Protein AF-A0A934ZB78-F1 (afdb_monomer_lite)

Radius of gyration: 12.9 Å; chains: 1; bounding box: 30×29×30 Å

Foldseek 3Di:
DDPVVVVVLVVVLVVVCVPPNVLSVVSVVQVVVQVVCCVVCVPPADDDPNDGDDDTPSPPDPDD

Sequence (64 aa):
MHPRAVAEGEEAAAWYAERDPRVAARFGEELEATLGLIVEAPDRWPTYLDTRRALFRGGTSAGR

Secondary structure (DSSP, 8-state):
--HHHHHHHHHHHHHHHTT-HHHHHHHHHHHHHHHHHHHH-GGGSPEETTEE----TT------

Structure (mmCIF, N/CA/C/O backbone):
data_AF-A0A934ZB78-F1
#
_entry.id   AF-A0A934ZB78-F1
#
loop_
_atom_site.group_PDB
_atom_site.id
_atom_site.type_symbol
_atom_site.label_atom_id
_atom_site.label_alt_id
_atom_site.label_comp_id
_atom_site.label_asym_id
_atom_site.label_entity_id
_atom_site.label_seq_id
_atom_site.pdbx_PDB_ins_code
_atom_site.Cartn_x
_atom_site.Cartn_y
_atom_site.Cartn_z
_atom_site.occupancy
_atom_site.B_iso_or_equiv
_atom_site.auth_seq_id
_atom_site.auth_comp_id
_atom_site.auth_asym_id
_atom_site.auth_atom_id
_atom_site.pdbx_PDB_model_num
ATOM 1 N N . MET A 1 1 ? 10.756 -6.690 1.165 1.00 79.94 1 MET A N 1
ATOM 2 C CA . MET A 1 1 ? 9.973 -5.480 1.500 1.00 79.94 1 MET A CA 1
ATOM 3 C C . MET A 1 1 ? 10.713 -4.709 2.584 1.00 79.94 1 MET A C 1
ATOM 5 O O . MET A 1 1 ? 11.298 -5.349 3.449 1.00 79.94 1 MET A O 1
ATOM 9 N N . HIS A 1 2 ? 10.767 -3.377 2.515 1.00 92.38 2 HIS A N 1
ATOM 10 C CA . HIS A 1 2 ? 11.450 -2.575 3.538 1.00 92.38 2 HIS A CA 1
ATOM 11 C C . HIS A 1 2 ? 10.587 -2.502 4.817 1.00 92.38 2 HIS A C 1
ATOM 13 O O . HIS A 1 2 ? 9.397 -2.218 4.683 1.00 92.38 2 HIS A O 1
ATOM 19 N N . PRO A 1 3 ? 11.132 -2.691 6.037 1.00 95.94 3 PRO A N 1
ATOM 20 C CA . PRO A 1 3 ? 10.332 -2.736 7.271 1.00 95.94 3 PRO A CA 1
ATOM 21 C C . PRO A 1 3 ? 9.459 -1.497 7.497 1.00 95.94 3 PRO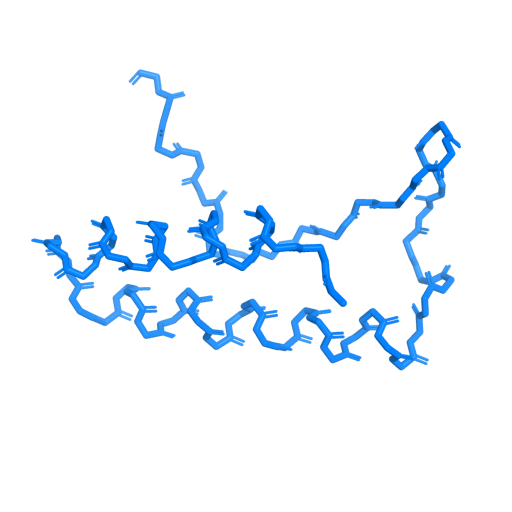 A C 1
ATOM 23 O O . PRO A 1 3 ? 8.297 -1.610 7.863 1.00 95.94 3 PRO A O 1
ATOM 26 N N . ARG A 1 4 ? 9.987 -0.305 7.189 1.00 95.69 4 ARG A N 1
ATOM 27 C CA . ARG A 1 4 ? 9.222 0.949 7.283 1.00 95.69 4 ARG A CA 1
ATOM 28 C C . ARG A 1 4 ? 7.980 0.969 6.384 1.00 95.69 4 ARG A C 1
ATOM 30 O O . ARG A 1 4 ? 6.965 1.508 6.790 1.00 95.69 4 ARG A O 1
ATOM 37 N N . ALA A 1 5 ? 8.045 0.360 5.199 1.00 93.25 5 ALA A N 1
ATOM 38 C CA . ALA A 1 5 ? 6.900 0.317 4.289 1.00 93.25 5 ALA A CA 1
ATOM 39 C C . ALA A 1 5 ? 5.780 -0.590 4.824 1.00 93.25 5 ALA A C 1
ATOM 41 O O . ALA A 1 5 ? 4.612 -0.344 4.550 1.00 93.25 5 ALA A O 1
ATOM 42 N N . VAL A 1 6 ? 6.137 -1.627 5.594 1.00 95.38 6 VAL A N 1
ATOM 43 C CA . VAL A 1 6 ? 5.160 -2.474 6.294 1.00 95.38 6 VAL A CA 1
ATOM 44 C C . VAL A 1 6 ? 4.457 -1.654 7.375 1.00 95.38 6 VAL A C 1
ATOM 46 O O . VAL A 1 6 ? 3.234 -1.566 7.357 1.00 95.38 6 VAL A O 1
ATOM 49 N N . ALA A 1 7 ? 5.227 -0.977 8.234 1.00 96.25 7 ALA A N 1
ATOM 50 C CA . ALA A 1 7 ? 4.682 -0.133 9.299 1.00 96.25 7 ALA A CA 1
ATOM 51 C C . ALA A 1 7 ? 3.768 0.983 8.758 1.00 96.25 7 ALA A C 1
ATOM 53 O O . ALA A 1 7 ? 2.675 1.183 9.273 1.00 96.25 7 ALA A O 1
ATOM 54 N N . GLU A 1 8 ? 4.161 1.656 7.672 1.00 95.12 8 GLU A N 1
ATOM 55 C CA . GLU A 1 8 ? 3.335 2.692 7.031 1.00 95.12 8 GLU A CA 1
ATOM 56 C C . GLU A 1 8 ? 1.993 2.135 6.515 1.00 95.12 8 GLU A C 1
ATOM 58 O O . GLU A 1 8 ? 0.961 2.801 6.616 1.00 95.12 8 GLU A O 1
ATOM 63 N N . GLY A 1 9 ? 1.981 0.904 5.990 1.00 93.75 9 GLY A N 1
ATOM 64 C CA . GLY A 1 9 ? 0.751 0.226 5.574 1.00 93.75 9 GLY A CA 1
ATOM 65 C C . GLY A 1 9 ? -0.157 -0.137 6.754 1.00 93.75 9 GLY A C 1
ATOM 66 O O . GLY A 1 9 ? -1.368 0.079 6.685 1.00 93.75 9 GLY A O 1
ATOM 67 N N . GLU A 1 10 ? 0.425 -0.645 7.842 1.00 95.38 10 GLU A N 1
ATOM 68 C CA . GLU A 1 10 ? -0.294 -0.995 9.074 1.00 95.38 10 GLU A CA 1
ATOM 69 C C . GLU A 1 10 ? -0.897 0.242 9.758 1.00 95.38 10 GLU A C 1
ATOM 71 O O . GLU A 1 10 ? -2.076 0.233 10.117 1.00 95.38 10 GLU A O 1
ATOM 76 N N . GLU A 1 11 ? -0.133 1.332 9.874 1.00 96.62 11 GLU A N 1
ATOM 77 C CA . GLU A 1 11 ? -0.597 2.608 10.436 1.00 96.62 11 GLU A CA 1
ATOM 78 C C . GLU A 1 11 ? -1.752 3.201 9.619 1.00 96.62 11 GLU A C 1
ATOM 80 O O . GLU A 1 11 ? -2.755 3.647 10.184 1.00 96.62 11 GLU A O 1
ATOM 85 N N . ALA A 1 12 ? -1.660 3.164 8.285 1.00 94.12 12 ALA A N 1
ATOM 86 C CA . ALA A 1 12 ? -2.735 3.630 7.414 1.00 94.12 12 ALA A CA 1
ATOM 87 C C . ALA A 1 12 ? -4.011 2.786 7.574 1.00 94.12 12 ALA A C 1
ATOM 89 O O . ALA A 1 12 ? -5.110 3.338 7.683 1.00 94.12 12 ALA A O 1
ATOM 90 N N . ALA A 1 13 ? -3.881 1.456 7.634 1.00 93.62 13 ALA A N 1
ATOM 91 C CA . ALA A 1 13 ? -5.015 0.563 7.855 1.00 93.62 13 ALA A CA 1
ATOM 92 C C . ALA A 1 13 ? -5.682 0.817 9.218 1.00 93.62 13 ALA A C 1
ATOM 94 O O . ALA A 1 13 ? -6.911 0.900 9.290 1.00 93.62 13 ALA A O 1
ATOM 95 N N . ALA A 1 14 ? -4.888 1.010 10.277 1.00 96.12 14 ALA A N 1
ATOM 96 C CA . ALA A 1 14 ? -5.385 1.343 11.610 1.00 96.12 14 ALA A CA 1
ATOM 97 C C . ALA A 1 14 ? -6.143 2.681 11.619 1.00 96.12 14 ALA A C 1
ATOM 99 O O . ALA A 1 14 ? -7.263 2.752 12.128 1.00 96.12 14 ALA A O 1
ATOM 100 N N . TRP A 1 15 ? -5.596 3.716 10.972 1.00 95.75 15 TRP A N 1
ATOM 101 C CA . TRP A 1 15 ? -6.238 5.029 10.867 1.00 95.75 15 TRP A CA 1
ATOM 102 C C . TRP A 1 15 ? -7.620 4.961 10.203 1.00 95.75 15 TRP A C 1
ATOM 104 O O . TRP A 1 15 ? -8.565 5.621 10.651 1.00 95.75 15 TRP A O 1
ATOM 114 N N . TYR A 1 16 ? -7.758 4.155 9.142 1.00 94.50 16 TYR A N 1
ATOM 115 C CA . TYR A 1 16 ? -9.052 3.924 8.501 1.00 94.50 16 TYR A CA 1
ATOM 116 C C . TYR A 1 16 ? -9.987 3.098 9.385 1.00 94.50 16 TYR A C 1
ATOM 118 O O . TYR A 1 16 ? -11.174 3.411 9.449 1.00 94.50 16 TYR A O 1
ATOM 126 N N . ALA A 1 17 ? -9.477 2.087 10.092 1.00 95.56 17 ALA A N 1
ATOM 127 C CA . ALA A 1 17 ? -10.288 1.193 10.917 1.00 95.56 17 ALA A CA 1
ATOM 128 C C . ALA A 1 17 ? -10.947 1.919 12.098 1.00 95.56 17 ALA A C 1
ATOM 130 O O . ALA A 1 17 ? -12.092 1.619 12.432 1.00 95.56 17 ALA A O 1
ATOM 131 N N . GLU A 1 18 ? -10.269 2.917 12.673 1.00 97.06 18 GLU A N 1
ATOM 132 C CA . GLU A 1 18 ? -1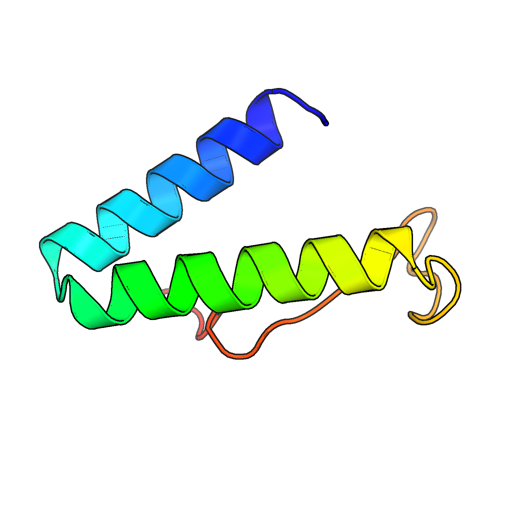0.834 3.809 13.696 1.00 97.06 18 GLU A CA 1
ATOM 133 C C . GLU A 1 18 ? -12.063 4.594 13.207 1.00 97.06 18 GLU A C 1
ATOM 135 O O . GLU A 1 18 ? -12.889 5.018 14.014 1.00 97.06 18 GLU A O 1
ATOM 140 N N . ARG A 1 19 ? -12.178 4.824 11.893 1.00 95.62 19 ARG A N 1
ATOM 141 C CA . ARG A 1 19 ? -13.207 5.680 11.280 1.00 95.62 19 ARG A CA 1
ATOM 142 C C . ARG A 1 19 ? -14.318 4.868 10.631 1.00 95.62 19 ARG A C 1
ATOM 144 O O . ARG A 1 19 ? -15.491 5.121 10.883 1.00 95.62 19 ARG A O 1
ATOM 151 N N . ASP A 1 20 ? -13.945 3.911 9.789 1.00 95.31 20 ASP A N 1
ATOM 152 C CA . ASP A 1 20 ? -14.848 2.965 9.143 1.00 95.31 20 ASP A CA 1
ATOM 153 C C . ASP A 1 20 ? -14.078 1.675 8.782 1.00 95.31 20 ASP A C 1
ATOM 155 O O . ASP A 1 20 ? -13.251 1.678 7.860 1.00 95.31 20 ASP A O 1
ATOM 159 N N . PRO A 1 21 ? -14.375 0.540 9.442 1.00 93.75 21 PRO A N 1
ATOM 160 C CA . PRO A 1 21 ? -13.750 -0.749 9.144 1.00 93.75 21 PRO A CA 1
ATOM 161 C C . PRO A 1 21 ? -13.882 -1.196 7.681 1.00 93.75 21 PRO A C 1
ATOM 163 O O . PRO A 1 21 ? -13.014 -1.904 7.172 1.00 93.75 21 PRO A O 1
ATOM 166 N N . ARG A 1 22 ? -14.938 -0.778 6.969 1.00 94.06 22 ARG A N 1
ATOM 167 C CA . ARG A 1 22 ? -15.116 -1.100 5.543 1.00 94.06 22 ARG A CA 1
ATOM 168 C C . ARG A 1 22 ? -14.109 -0.357 4.673 1.00 94.06 22 ARG A C 1
ATOM 170 O O . ARG A 1 22 ? -13.646 -0.900 3.673 1.00 94.06 22 ARG A O 1
ATOM 177 N N . VAL A 1 23 ? -13.754 0.872 5.051 1.00 93.00 23 VAL A N 1
ATOM 178 C CA . VAL A 1 23 ? -12.728 1.657 4.353 1.00 93.00 23 VAL A CA 1
ATOM 179 C C . VAL A 1 23 ? -11.349 1.041 4.581 1.00 93.00 23 VAL A C 1
ATOM 181 O O . VAL A 1 23 ? -10.584 0.930 3.627 1.00 93.00 23 VAL A O 1
ATOM 184 N N . ALA A 1 24 ? -11.062 0.560 5.794 1.00 93.50 24 ALA A N 1
ATOM 185 C CA . ALA A 1 24 ? -9.820 -0.158 6.088 1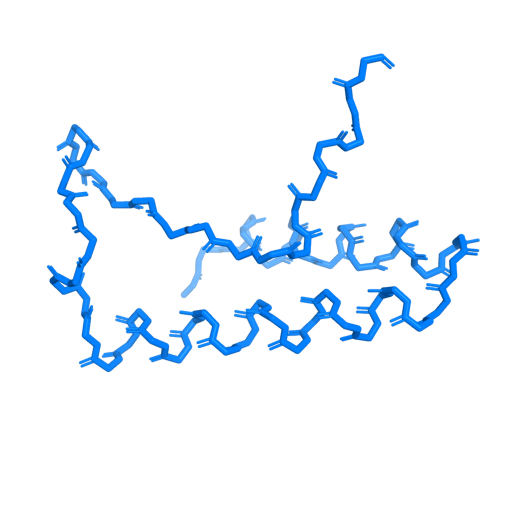.00 93.50 24 ALA A CA 1
ATOM 186 C C . ALA A 1 24 ? -9.681 -1.450 5.267 1.00 93.50 24 ALA A C 1
ATOM 188 O O . ALA A 1 24 ? -8.630 -1.689 4.673 1.00 93.50 24 ALA A O 1
ATOM 189 N N . ALA A 1 25 ? -10.753 -2.245 5.173 1.00 93.50 25 ALA A N 1
ATOM 190 C CA . ALA A 1 25 ? -10.767 -3.455 4.351 1.00 93.50 25 ALA A CA 1
ATOM 191 C C . ALA A 1 25 ? -10.486 -3.134 2.874 1.00 93.50 25 ALA A C 1
ATOM 193 O O . ALA A 1 25 ? -9.575 -3.703 2.276 1.00 93.50 25 ALA A O 1
ATOM 194 N N . ARG A 1 26 ? -11.189 -2.140 2.316 1.00 93.94 26 ARG A N 1
ATOM 195 C CA . ARG A 1 26 ? -10.980 -1.698 0.932 1.00 93.94 26 ARG A CA 1
ATOM 196 C C . ARG A 1 26 ? -9.564 -1.167 0.688 1.00 93.94 26 ARG A C 1
ATOM 198 O O . ARG A 1 26 ? -9.005 -1.382 -0.383 1.00 93.94 26 ARG A O 1
ATOM 205 N N . PHE A 1 27 ? -8.989 -0.448 1.651 1.00 93.56 27 PHE A N 1
ATOM 206 C CA . PHE A 1 27 ? -7.605 0.017 1.568 1.00 93.56 27 PHE A CA 1
ATOM 207 C C . PHE A 1 27 ? -6.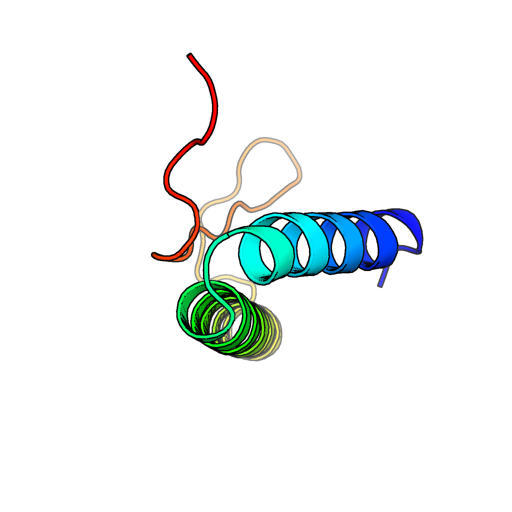630 -1.161 1.447 1.00 93.56 27 PHE A C 1
ATOM 209 O O . PHE A 1 27 ? -5.774 -1.142 0.564 1.00 93.56 27 PHE A O 1
ATOM 216 N N . GLY A 1 28 ? -6.793 -2.191 2.285 1.00 94.38 28 GLY A N 1
ATOM 217 C CA . GLY A 1 28 ? -5.970 -3.401 2.237 1.00 94.38 28 GLY A CA 1
ATOM 218 C C . GLY A 1 28 ? -6.094 -4.154 0.910 1.00 94.38 28 GLY A C 1
ATOM 219 O O . GLY A 1 28 ? -5.081 -4.518 0.320 1.00 94.38 28 GLY A O 1
ATOM 220 N N . GLU A 1 29 ? -7.318 -4.319 0.400 1.00 95.31 29 GLU A N 1
ATOM 221 C CA . GLU A 1 29 ? -7.579 -4.968 -0.894 1.00 95.31 29 GLU A CA 1
ATOM 222 C C . GLU A 1 29 ? -6.894 -4.241 -2.062 1.00 95.31 29 GLU A C 1
ATOM 224 O O . GLU A 1 29 ? -6.242 -4.867 -2.898 1.00 95.31 29 GLU A O 1
ATOM 229 N N . GLU A 1 30 ? -7.000 -2.911 -2.115 1.00 95.19 30 GLU A N 1
ATOM 230 C CA . GLU A 1 30 ? -6.376 -2.110 -3.175 1.00 95.19 30 GLU A CA 1
ATOM 231 C C . GLU A 1 30 ? -4.843 -2.099 -3.072 1.00 95.19 30 GLU A C 1
ATOM 233 O O . GLU A 1 30 ? -4.154 -2.097 -4.099 1.00 95.19 30 GLU A O 1
ATOM 238 N N . LEU A 1 31 ? -4.301 -2.098 -1.848 1.00 94.56 31 LEU A N 1
ATOM 239 C CA . LEU A 1 31 ? -2.862 -2.181 -1.610 1.00 94.56 31 LEU A CA 1
ATOM 240 C C . LEU A 1 31 ? -2.309 -3.525 -2.101 1.00 94.56 31 LEU A C 1
ATOM 242 O O . LEU A 1 31 ? -1.359 -3.533 -2.883 1.00 94.56 31 LEU A O 1
ATOM 246 N N . GLU A 1 32 ? -2.935 -4.639 -1.714 1.00 95.00 32 GLU A N 1
ATOM 247 C CA . GLU A 1 32 ? -2.533 -5.988 -2.131 1.00 95.00 32 GLU A CA 1
ATOM 248 C C . GLU A 1 32 ? -2.630 -6.156 -3.653 1.00 95.00 32 GLU A C 1
ATOM 250 O O . GLU A 1 32 ? -1.681 -6.604 -4.298 1.00 95.00 32 GLU A O 1
ATOM 255 N N . ALA A 1 33 ? -3.731 -5.703 -4.261 1.00 95.31 33 ALA A N 1
ATOM 256 C CA . ALA A 1 33 ? -3.891 -5.735 -5.712 1.00 95.31 33 ALA A CA 1
ATOM 257 C C . ALA A 1 33 ? -2.779 -4.950 -6.428 1.00 95.31 33 ALA A C 1
ATOM 259 O O . ALA A 1 33 ? -2.229 -5.399 -7.434 1.00 95.31 33 ALA A O 1
ATOM 260 N N . THR A 1 34 ? -2.405 -3.786 -5.894 1.00 95.00 34 THR A N 1
ATOM 261 C CA . THR A 1 34 ? -1.343 -2.954 -6.471 1.00 95.00 34 THR A CA 1
ATOM 262 C C . THR A 1 34 ? 0.030 -3.600 -6.324 1.00 95.00 34 THR A C 1
ATOM 264 O O . THR A 1 34 ? 0.815 -3.569 -7.271 1.00 95.00 34 THR A O 1
ATOM 267 N N . LEU A 1 35 ? 0.320 -4.219 -5.176 1.00 94.44 35 LEU A N 1
ATOM 268 C CA . LEU A 1 35 ? 1.547 -4.991 -4.975 1.00 94.44 35 LEU A CA 1
ATOM 269 C C . LEU A 1 35 ? 1.630 -6.163 -5.958 1.00 94.44 35 LEU A C 1
ATOM 271 O O . LEU A 1 35 ? 2.677 -6.355 -6.577 1.00 94.44 35 LEU A O 1
ATOM 275 N N . GLY A 1 36 ? 0.521 -6.875 -6.179 1.00 96.19 36 GLY A N 1
ATOM 276 C CA . GLY A 1 36 ? 0.427 -7.925 -7.194 1.00 96.19 36 GLY A CA 1
ATOM 277 C C . GLY A 1 36 ? 0.789 -7.418 -8.593 1.00 96.19 36 GLY A C 1
ATOM 278 O O . GLY A 1 36 ? 1.629 -8.011 -9.267 1.00 96.19 36 GLY A O 1
ATOM 279 N N . LEU A 1 37 ? 0.252 -6.261 -8.994 1.00 95.81 37 LEU A N 1
ATOM 280 C CA . LEU A 1 37 ? 0.578 -5.640 -10.282 1.00 95.81 37 LEU A CA 1
ATOM 281 C C . LEU A 1 37 ? 2.050 -5.204 -10.388 1.00 95.81 37 LEU A C 1
ATOM 283 O O . LEU A 1 37 ? 2.621 -5.260 -11.476 1.00 95.81 37 LEU A O 1
ATOM 287 N N . ILE A 1 38 ? 2.665 -4.759 -9.286 1.00 94.62 38 ILE A N 1
ATOM 288 C CA . ILE A 1 38 ? 4.095 -4.411 -9.245 1.00 94.62 38 ILE A CA 1
ATOM 289 C C . ILE A 1 38 ? 4.961 -5.650 -9.470 1.00 94.62 38 ILE A C 1
ATOM 291 O O . ILE A 1 38 ? 5.956 -5.567 -10.187 1.00 94.62 38 ILE A O 1
ATOM 295 N N . VAL A 1 39 ? 4.588 -6.786 -8.881 1.00 95.94 39 VAL A N 1
ATOM 296 C CA . VAL A 1 39 ? 5.306 -8.054 -9.066 1.00 95.94 39 VAL A CA 1
ATOM 297 C C . VAL A 1 39 ? 5.126 -8.588 -10.487 1.00 95.94 39 VAL A C 1
ATOM 299 O O . VAL A 1 39 ? 6.098 -9.024 -11.097 1.00 95.94 39 VAL A O 1
ATOM 302 N N . GLU A 1 40 ? 3.904 -8.541 -11.020 1.00 97.94 40 GLU A N 1
ATOM 303 C CA . GLU A 1 40 ? 3.578 -9.055 -12.354 1.00 97.94 40 GLU A CA 1
ATOM 304 C C . GLU A 1 40 ? 4.218 -8.224 -13.475 1.00 97.94 40 GLU A C 1
ATOM 306 O O . GLU A 1 40 ? 4.770 -8.771 -14.429 1.00 97.94 40 GLU A O 1
ATOM 311 N N . ALA A 1 41 ? 4.142 -6.896 -13.371 1.00 96.25 41 ALA A N 1
ATOM 312 C CA . ALA A 1 41 ? 4.563 -5.975 -14.417 1.00 96.25 41 ALA A CA 1
ATOM 313 C C . ALA A 1 41 ? 5.292 -4.758 -13.817 1.00 96.25 41 ALA A C 1
ATOM 315 O O . ALA A 1 41 ? 4.770 -3.637 -13.861 1.00 96.25 41 ALA A O 1
ATOM 316 N N . PRO A 1 42 ? 6.519 -4.935 -13.291 1.00 93.94 42 PRO A N 1
ATOM 317 C CA . PRO A 1 42 ? 7.274 -3.855 -12.647 1.00 93.94 42 PRO A CA 1
ATOM 318 C C . PRO A 1 42 ? 7.542 -2.678 -13.595 1.00 93.94 42 PRO A C 1
ATOM 320 O O . PRO A 1 42 ? 7.646 -1.530 -13.158 1.00 93.94 42 PRO A O 1
ATOM 323 N N . ASP A 1 43 ? 7.589 -2.948 -14.904 1.00 95.25 43 ASP A N 1
ATOM 324 C CA . ASP A 1 43 ? 7.856 -1.945 -15.929 1.00 95.25 43 ASP A CA 1
ATOM 325 C C . ASP A 1 43 ? 6.641 -1.094 -16.337 1.00 95.25 43 ASP A C 1
ATOM 327 O O . ASP A 1 43 ? 6.776 -0.155 -17.123 1.00 95.25 43 ASP A O 1
ATOM 331 N N . ARG A 1 44 ? 5.456 -1.384 -15.785 1.00 95.06 44 ARG A N 1
ATOM 332 C CA . ARG A 1 44 ? 4.181 -0.761 -16.172 1.00 95.06 44 ARG A CA 1
ATOM 333 C C . ARG A 1 44 ? 4.092 0.733 -15.861 1.00 95.06 44 ARG A C 1
ATOM 335 O O . ARG A 1 44 ? 3.413 1.464 -16.581 1.00 95.06 44 ARG A O 1
ATOM 342 N N . TRP A 1 45 ? 4.725 1.189 -14.781 1.00 94.06 45 TRP A N 1
ATOM 343 C CA . TRP A 1 45 ? 4.701 2.598 -14.374 1.00 94.06 45 TRP A CA 1
ATOM 344 C C . TR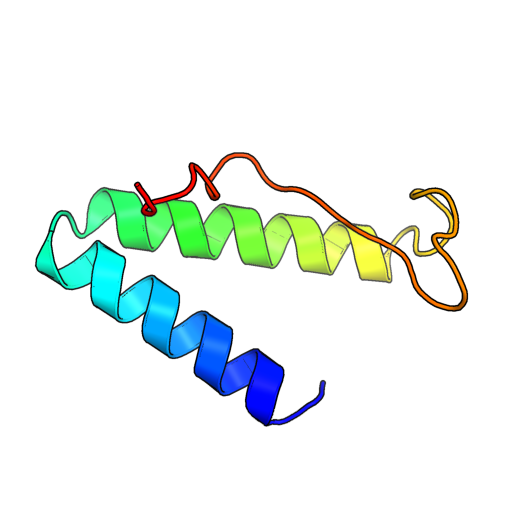P A 1 45 ? 5.944 3.326 -14.870 1.00 94.06 45 TRP A C 1
ATOM 346 O O . TRP A 1 45 ? 7.034 2.773 -14.746 1.00 94.06 45 TRP A O 1
ATOM 356 N N . PRO A 1 46 ? 5.827 4.566 -15.370 1.00 94.00 46 PRO A N 1
ATOM 357 C CA . PRO A 1 46 ? 6.987 5.331 -15.799 1.00 94.00 46 PRO A CA 1
ATOM 358 C C . PRO A 1 46 ? 7.955 5.553 -14.634 1.00 94.00 46 PRO A C 1
ATOM 360 O O . PRO A 1 46 ? 7.548 5.719 -13.479 1.00 94.00 46 PRO A O 1
ATOM 363 N N . THR A 1 47 ? 9.244 5.577 -14.954 1.00 95.38 47 THR A N 1
ATOM 364 C CA . THR A 1 47 ? 10.282 5.926 -13.990 1.00 95.38 47 THR A CA 1
ATOM 365 C C . THR A 1 47 ? 10.128 7.387 -13.562 1.00 95.38 47 THR A C 1
ATOM 367 O O . THR A 1 47 ? 9.909 8.279 -14.382 1.00 95.38 47 THR A O 1
ATOM 370 N N . TYR A 1 48 ? 10.250 7.627 -12.263 1.00 91.88 48 TYR A N 1
ATOM 371 C CA . TYR A 1 48 ? 10.319 8.929 -11.623 1.00 91.88 48 TYR A CA 1
ATOM 372 C C . TYR A 1 48 ? 11.605 8.986 -10.793 1.00 91.88 48 TYR A C 1
ATOM 374 O O . TYR A 1 48 ? 11.713 8.323 -9.755 1.00 91.88 48 TYR A O 1
ATOM 382 N N . LEU A 1 49 ? 12.585 9.761 -11.269 1.00 92.25 49 LEU A N 1
ATOM 383 C CA . LEU A 1 49 ? 13.976 9.702 -10.796 1.00 92.25 49 LEU A CA 1
ATOM 384 C C . LEU A 1 49 ? 14.513 8.264 -10.916 1.00 92.25 49 LEU A C 1
ATOM 386 O O . LEU A 1 49 ? 14.504 7.727 -12.017 1.00 92.25 49 LEU A O 1
ATOM 390 N N . ASP A 1 50 ? 14.893 7.630 -9.805 1.00 93.38 50 ASP A N 1
ATOM 391 C CA . ASP A 1 50 ? 15.363 6.236 -9.746 1.00 93.38 50 ASP A CA 1
ATOM 392 C C . ASP A 1 50 ? 14.297 5.270 -9.192 1.00 93.38 50 ASP A C 1
ATOM 394 O O . ASP A 1 50 ? 14.593 4.154 -8.766 1.00 93.38 50 ASP A O 1
ATOM 398 N N . THR A 1 51 ? 13.034 5.704 -9.148 1.00 93.69 51 THR A N 1
ATOM 399 C CA . THR A 1 51 ? 11.920 4.943 -8.559 1.00 93.69 51 THR A CA 1
ATOM 400 C C . THR A 1 51 ? 10.722 4.889 -9.501 1.00 93.69 51 THR A C 1
ATOM 402 O O . THR A 1 51 ? 10.710 5.518 -10.555 1.00 93.69 51 THR A O 1
ATOM 405 N N . ARG A 1 52 ? 9.684 4.132 -9.141 1.00 94.94 52 ARG A N 1
ATOM 406 C CA . ARG A 1 52 ? 8.394 4.120 -9.843 1.00 94.94 52 ARG A CA 1
ATOM 407 C C . ARG A 1 52 ? 7.284 4.370 -8.838 1.00 94.94 52 ARG A C 1
ATOM 409 O O . ARG A 1 52 ? 7.382 3.949 -7.687 1.00 94.94 52 ARG A O 1
ATOM 416 N N . ARG A 1 53 ? 6.223 5.051 -9.272 1.00 93.31 53 ARG A N 1
ATOM 417 C CA . ARG A 1 53 ? 5.067 5.369 -8.426 1.00 93.31 53 ARG A CA 1
ATOM 418 C C . ARG A 1 53 ? 3.829 4.639 -8.926 1.00 93.31 53 ARG A C 1
ATOM 420 O O . ARG A 1 53 ? 3.321 4.957 -9.998 1.00 93.31 53 ARG A O 1
ATOM 427 N N . ALA A 1 54 ? 3.312 3.734 -8.103 1.00 91.88 54 ALA A N 1
ATOM 428 C CA . ALA A 1 54 ? 1.991 3.152 -8.279 1.00 91.88 54 ALA A CA 1
ATOM 429 C C . ALA A 1 54 ? 0.978 3.907 -7.407 1.00 91.88 54 ALA A C 1
ATOM 431 O O . ALA A 1 54 ? 1.215 4.146 -6.225 1.00 91.88 54 ALA A O 1
ATOM 432 N N . LEU A 1 55 ? -0.135 4.324 -8.007 1.00 87.88 55 LEU A N 1
ATOM 433 C CA . LEU A 1 55 ? -1.255 4.955 -7.312 1.00 87.88 55 LEU A CA 1
ATOM 434 C C . LEU A 1 55 ? -2.432 3.988 -7.301 1.00 87.88 55 LEU A C 1
ATOM 436 O O . LEU A 1 55 ? -2.755 3.420 -8.342 1.00 87.88 55 LEU A O 1
ATOM 440 N N . PHE A 1 56 ? -3.096 3.862 -6.156 1.00 81.38 56 PHE A N 1
ATOM 441 C CA . PHE A 1 56 ? -4.314 3.072 -6.011 1.00 81.38 56 PHE A CA 1
ATOM 442 C C . PHE A 1 56 ? -5.446 3.915 -5.439 1.00 81.38 56 PHE A C 1
ATOM 444 O O . PHE A 1 56 ? -5.230 4.953 -4.804 1.00 81.38 56 PHE A O 1
ATOM 451 N N . ARG A 1 57 ? -6.683 3.507 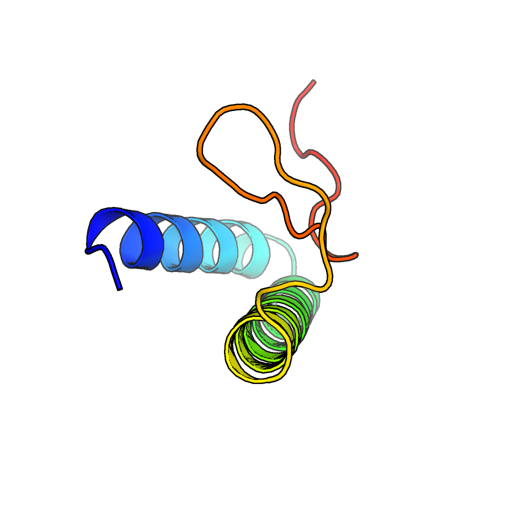-5.723 1.00 72.00 57 ARG A N 1
ATOM 452 C CA . ARG A 1 57 ? -7.856 4.385 -5.623 1.00 72.00 57 ARG A CA 1
ATOM 453 C C . ARG A 1 57 ? -8.271 4.689 -4.177 1.00 72.00 57 ARG A C 1
ATOM 455 O O . ARG A 1 57 ? -9.067 5.598 -3.968 1.00 72.00 57 ARG A O 1
ATOM 462 N N . GLY A 1 58 ? -7.724 3.962 -3.200 1.00 62.38 58 GLY A N 1
ATOM 463 C CA . GLY A 1 58 ? -7.958 4.145 -1.761 1.00 62.38 58 GLY A CA 1
ATOM 464 C C . GLY A 1 58 ? -7.151 5.271 -1.100 1.00 62.38 58 GLY A C 1
ATOM 465 O O . GLY A 1 58 ? -7.386 5.583 0.061 1.00 62.38 58 GLY A O 1
ATOM 466 N N . GLY A 1 59 ? -6.216 5.901 -1.815 1.00 55.62 59 GLY A N 1
ATOM 467 C CA . GLY A 1 59 ? -5.380 6.986 -1.299 1.00 55.62 59 GLY A CA 1
ATOM 468 C C . GLY A 1 59 ? -5.958 8.379 -1.548 1.00 55.62 59 GLY A C 1
ATOM 469 O O . GLY A 1 59 ? -5.269 9.224 -2.117 1.00 55.62 59 GLY A O 1
ATOM 470 N N . THR A 1 60 ? -7.212 8.661 -1.187 1.00 52.34 60 THR A N 1
ATOM 471 C CA . THR A 1 60 ? -7.622 10.072 -1.084 1.00 52.34 60 THR A CA 1
ATOM 472 C C . THR A 1 60 ? -6.876 10.691 0.085 1.00 52.34 60 THR A C 1
ATOM 474 O O . THR A 1 60 ? -7.085 10.307 1.229 1.00 52.34 60 THR A O 1
ATOM 477 N N . SER A 1 61 ? -5.994 11.635 -0.233 1.00 49.84 61 SER A N 1
ATOM 478 C CA . SER A 1 61 ? -5.256 12.496 0.685 1.00 49.84 61 SER A CA 1
ATOM 479 C C . SER A 1 61 ? -6.119 12.960 1.866 1.00 49.84 61 SER A C 1
ATOM 481 O O . SER A 1 61 ? -6.850 13.947 1.756 1.00 49.84 61 SER A O 1
ATOM 483 N N . ALA A 1 62 ? -6.012 12.275 3.003 1.00 47.53 62 ALA A N 1
ATOM 484 C CA . ALA A 1 62 ? -6.372 12.823 4.300 1.00 47.53 62 ALA A CA 1
ATOM 485 C C . ALA A 1 62 ? -5.258 13.808 4.680 1.00 47.53 62 ALA A C 1
ATOM 487 O O . ALA A 1 62 ? -4.263 13.442 5.295 1.00 47.53 62 ALA A O 1
ATOM 488 N N . GLY A 1 63 ? -5.353 15.037 4.180 1.00 48.69 63 GLY A N 1
ATOM 489 C CA . GLY A 1 63 ? -4.297 16.025 4.359 1.00 48.69 63 GLY A CA 1
ATOM 490 C C . GLY A 1 63 ? -4.584 17.327 3.631 1.00 48.69 63 GLY A C 1
ATOM 491 O O . GLY A 1 63 ? -3.984 17.600 2.593 1.00 48.69 63 GLY A O 1
ATOM 492 N N . ARG A 1 64 ? -5.509 18.111 4.183 1.00 38.34 64 ARG A N 1
ATOM 493 C CA . ARG A 1 64 ? -5.412 19.568 4.296 1.00 38.34 64 ARG A CA 1
ATOM 494 C C . ARG A 1 64 ? -6.075 19.989 5.596 1.00 38.34 64 ARG A C 1
ATOM 496 O O . ARG A 1 64 ? -7.150 19.423 5.886 1.00 38.34 64 ARG A O 1
#

pLDDT: mean 88.96, std 14.16, range [38.34, 97.94]